Protein AF-A0A925X954-F1 (afdb_monomer_lite)

Radius of gyration: 28.65 Å; chains: 1; bounding box: 48×69×79 Å

Structure (mmCIF, N/CA/C/O backbone):
data_AF-A0A925X954-F1
#
_entry.id   AF-A0A925X954-F1
#
loop_
_atom_site.group_PDB
_atom_site.id
_atom_site.type_symbol
_atom_site.label_atom_id
_atom_site.label_alt_id
_atom_site.label_comp_id
_atom_site.label_asym_id
_atom_site.label_entity_id
_atom_site.label_seq_id
_atom_site.pdbx_PDB_ins_code
_atom_site.Cartn_x
_atom_site.Cartn_y
_atom_site.Cartn_z
_atom_site.occupancy
_atom_site.B_iso_or_equiv
_atom_site.auth_seq_id
_atom_site.auth_comp_id
_atom_site.auth_asym_id
_atom_site.auth_atom_id
_atom_site.pdbx_PDB_model_num
ATOM 1 N N . MET A 1 1 ? 24.706 43.402 44.024 1.00 60.97 1 MET A N 1
ATOM 2 C CA . MET A 1 1 ? 25.552 43.556 42.816 1.00 60.97 1 MET A CA 1
ATOM 3 C C . MET A 1 1 ? 26.033 42.224 42.236 1.00 60.97 1 MET A C 1
ATOM 5 O O . MET A 1 1 ? 25.811 42.000 41.057 1.00 60.97 1 MET A O 1
ATOM 9 N N . ARG A 1 2 ? 26.608 41.306 43.033 1.00 63.62 2 ARG A N 1
ATOM 10 C CA . ARG A 1 2 ? 27.1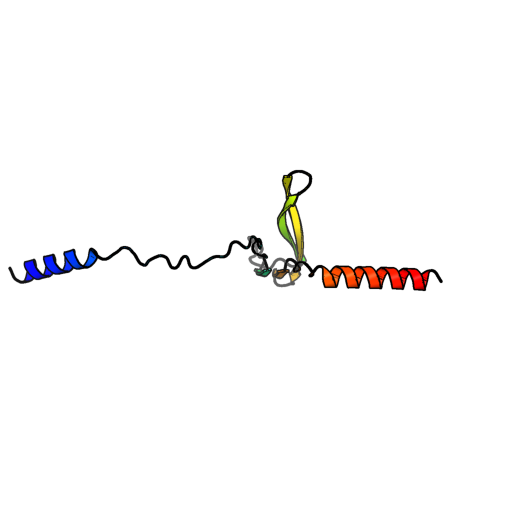10 39.999 42.549 1.00 63.62 2 ARG A CA 1
ATOM 11 C C . ARG A 1 2 ? 26.050 39.136 41.842 1.00 63.62 2 ARG A C 1
ATOM 13 O O . ARG A 1 2 ? 26.300 38.638 40.755 1.00 63.62 2 ARG A O 1
ATOM 20 N N . ASN A 1 3 ? 24.844 39.041 42.398 1.00 61.16 3 ASN A N 1
ATOM 21 C CA . ASN A 1 3 ? 23.770 38.224 41.812 1.00 61.16 3 ASN A CA 1
ATOM 22 C C . ASN A 1 3 ? 23.156 38.866 40.552 1.00 61.16 3 ASN A C 1
ATOM 24 O O . ASN A 1 3 ? 22.660 38.161 39.681 1.00 61.16 3 ASN A O 1
ATOM 28 N N . LEU A 1 4 ? 23.239 40.198 40.437 1.00 72.75 4 LEU A N 1
ATOM 29 C CA . LEU A 1 4 ? 22.785 40.947 39.262 1.00 72.75 4 LEU A CA 1
ATOM 30 C C . LEU A 1 4 ? 23.752 40.759 38.085 1.00 72.75 4 LEU A C 1
ATOM 32 O O . LEU A 1 4 ? 23.312 40.559 36.960 1.00 72.75 4 LEU A O 1
ATOM 36 N N . LEU A 1 5 ? 25.062 40.735 38.365 1.00 73.62 5 LEU A N 1
ATOM 37 C CA . LEU A 1 5 ? 26.096 40.399 37.382 1.00 73.62 5 LEU A CA 1
ATOM 38 C C . LEU A 1 5 ? 25.941 38.964 36.866 1.00 73.62 5 LEU A C 1
ATOM 40 O O . LEU A 1 5 ? 26.014 38.738 35.663 1.00 73.62 5 LEU A O 1
ATOM 44 N N . VAL A 1 6 ? 25.655 38.002 37.746 1.00 78.00 6 VAL A N 1
ATOM 45 C CA . VAL A 1 6 ? 25.430 36.601 37.345 1.00 78.00 6 VAL A CA 1
ATOM 46 C C . VAL A 1 6 ? 24.187 36.461 36.458 1.00 78.00 6 VAL A C 1
ATOM 48 O O . VAL A 1 6 ? 24.248 35.788 35.432 1.00 78.00 6 VAL A O 1
ATOM 51 N N . ALA A 1 7 ? 23.089 37.149 36.788 1.00 74.38 7 ALA A N 1
ATO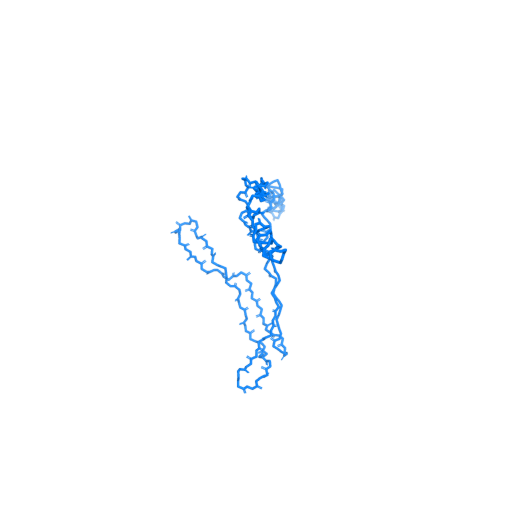M 52 C CA . ALA A 1 7 ? 21.876 37.149 35.968 1.00 74.38 7 ALA A CA 1
ATOM 53 C C . ALA A 1 7 ? 22.104 37.777 34.581 1.00 74.38 7 ALA A C 1
ATOM 55 O O . ALA A 1 7 ? 21.638 37.241 33.578 1.00 74.38 7 ALA A O 1
ATOM 56 N N . PHE A 1 8 ? 22.877 38.865 34.509 1.00 75.00 8 PHE A N 1
ATOM 57 C CA . PHE A 1 8 ? 23.242 39.498 33.239 1.00 75.00 8 PHE A CA 1
ATOM 58 C C . PHE A 1 8 ? 24.142 38.595 32.382 1.00 75.00 8 PHE A C 1
ATOM 60 O O . PHE A 1 8 ? 23.986 38.533 31.167 1.00 75.00 8 PHE A O 1
ATOM 67 N N . THR A 1 9 ? 25.040 37.838 33.017 1.00 72.81 9 THR A N 1
ATOM 68 C CA . THR A 1 9 ? 25.949 36.908 32.327 1.00 72.81 9 THR A CA 1
ATOM 69 C C . THR A 1 9 ? 25.193 35.702 31.748 1.00 72.81 9 THR A C 1
ATOM 71 O O . THR A 1 9 ? 25.471 35.279 30.630 1.00 72.81 9 THR A O 1
ATOM 74 N N . LEU A 1 10 ? 24.185 35.186 32.462 1.00 71.75 10 LEU A N 1
ATOM 75 C CA . LEU A 1 10 ? 23.306 34.109 31.980 1.00 71.75 10 LEU A CA 1
ATOM 76 C C . LEU A 1 10 ? 22.403 34.548 30.816 1.00 71.75 10 LEU A C 1
ATOM 78 O O . LEU A 1 10 ? 22.093 33.736 29.945 1.00 71.75 10 LEU A O 1
ATOM 82 N N . LEU A 1 11 ? 22.018 35.827 30.758 1.00 69.62 11 LEU A N 1
ATOM 83 C CA . LEU A 1 11 ? 21.206 36.368 29.664 1.00 69.62 11 LEU A CA 1
ATOM 84 C C . LEU A 1 11 ? 21.975 36.409 28.327 1.00 69.62 11 LEU A C 1
ATOM 86 O O . LEU A 1 11 ? 21.387 36.176 27.274 1.00 69.62 11 LEU A O 1
ATOM 90 N N . PHE A 1 12 ? 23.293 36.644 28.365 1.00 64.25 12 PHE A N 1
ATOM 91 C CA . PHE A 1 12 ? 24.150 36.730 27.172 1.00 64.25 12 PHE A CA 1
ATOM 92 C C . PHE A 1 12 ? 24.607 35.373 26.609 1.00 64.25 12 PHE A C 1
ATOM 94 O O . PHE A 1 12 ? 25.032 35.306 25.457 1.00 64.25 12 PHE A O 1
ATOM 101 N N . LEU A 1 13 ? 24.470 34.277 27.363 1.00 64.44 13 LEU A N 1
ATOM 102 C CA . LEU A 1 13 ? 24.813 32.921 26.901 1.00 64.44 13 LEU A CA 1
ATOM 103 C C . LEU A 1 13 ? 23.854 32.364 25.826 1.00 64.44 13 LEU A C 1
ATOM 105 O O . LEU A 1 13 ? 24.160 31.342 25.221 1.00 64.44 13 LEU A O 1
ATOM 109 N N . ASN A 1 14 ? 22.737 33.044 25.536 1.00 58.84 14 ASN A N 1
ATOM 110 C CA . ASN A 1 14 ? 21.767 32.645 24.504 1.00 58.84 14 ASN A CA 1
ATOM 111 C C . ASN A 1 14 ? 21.988 33.317 23.129 1.00 58.84 14 ASN A C 1
ATOM 113 O O . ASN A 1 14 ? 21.173 33.140 22.230 1.00 58.84 14 ASN A O 1
ATOM 117 N N . LEU A 1 15 ? 23.074 34.080 22.940 1.00 58.38 15 LEU A N 1
ATOM 118 C CA . LEU A 1 15 ? 23.365 34.798 21.684 1.00 58.38 15 LEU A CA 1
ATOM 119 C C . LEU A 1 15 ? 24.217 34.014 20.663 1.00 58.38 15 LEU A C 1
ATOM 121 O O . LEU A 1 15 ? 24.567 34.568 19.626 1.00 58.38 15 LEU A O 1
ATOM 125 N N . ILE A 1 16 ? 24.514 32.730 20.901 1.00 61.94 16 ILE A N 1
ATOM 126 C CA . ILE A 1 16 ? 25.188 31.843 19.924 1.00 61.94 16 ILE A CA 1
ATOM 127 C C . ILE A 1 16 ? 24.230 30.730 19.475 1.00 61.94 16 ILE A C 1
ATOM 129 O O . ILE A 1 16 ? 24.526 29.540 19.565 1.00 61.94 16 ILE A O 1
ATOM 133 N N . ALA A 1 17 ? 23.042 31.127 19.031 1.00 58.38 17 ALA A N 1
ATOM 134 C CA . ALA A 1 17 ? 22.036 30.233 18.474 1.00 58.38 17 ALA A CA 1
ATOM 135 C C . ALA A 1 17 ? 21.742 30.604 17.016 1.00 58.38 17 ALA A C 1
ATOM 137 O O . ALA A 1 17 ? 20.611 30.921 16.682 1.00 58.38 17 ALA A O 1
ATOM 138 N N . ASP A 1 18 ? 22.763 30.590 16.155 1.00 54.28 18 ASP A N 1
ATOM 139 C CA . ASP A 1 18 ? 22.558 30.278 14.740 1.00 54.28 18 ASP A CA 1
ATOM 140 C C . ASP A 1 18 ? 23.863 29.878 14.041 1.00 54.28 18 ASP A C 1
ATOM 142 O O . ASP A 1 18 ? 24.958 30.247 14.459 1.00 54.28 18 ASP A O 1
ATOM 146 N N . ALA A 1 19 ? 23.700 29.136 12.950 1.00 52.81 19 ALA A N 1
ATOM 147 C CA . ALA A 1 19 ? 24.716 28.565 12.073 1.00 52.81 19 ALA A CA 1
ATOM 148 C C . ALA A 1 19 ? 25.421 27.290 12.573 1.00 52.81 19 ALA A C 1
ATOM 150 O O . ALA A 1 19 ? 26.646 27.176 12.541 1.00 52.81 19 ALA A O 1
ATOM 151 N N . GLN A 1 20 ? 24.654 26.227 12.846 1.00 60.44 20 GLN A N 1
ATOM 152 C CA . GLN A 1 20 ? 25.096 24.959 12.257 1.00 60.44 20 GLN A CA 1
ATOM 153 C C . GLN A 1 20 ? 25.048 25.188 10.739 1.00 60.44 20 GLN A C 1
ATOM 155 O O . GLN A 1 20 ? 23.947 25.427 10.234 1.00 60.44 20 GLN A O 1
ATOM 160 N N . PRO A 1 21 ? 26.171 25.184 9.989 1.00 59.97 21 PRO A N 1
ATOM 161 C CA . PRO A 1 21 ? 26.062 25.134 8.544 1.00 59.97 21 PRO A CA 1
ATOM 162 C C . PRO A 1 21 ? 25.246 23.884 8.266 1.00 59.97 21 PRO A C 1
ATOM 164 O O . PRO A 1 21 ? 25.647 22.778 8.641 1.00 59.97 21 PRO A O 1
ATOM 167 N N . GLY A 1 22 ? 24.043 24.082 7.721 1.00 57.69 22 GLY A N 1
ATOM 168 C CA . GLY A 1 22 ? 23.199 22.980 7.324 1.00 57.69 22 GLY A CA 1
ATOM 169 C C . GLY A 1 22 ? 24.091 22.048 6.531 1.00 57.69 22 GLY A C 1
ATOM 170 O O . GLY A 1 22 ? 24.670 22.455 5.523 1.00 57.69 22 GLY A O 1
ATOM 171 N N . MET A 1 23 ? 24.254 20.824 7.027 1.00 54.09 23 MET A N 1
ATOM 172 C CA . MET A 1 23 ? 24.872 19.728 6.302 1.00 54.09 23 MET A CA 1
ATOM 173 C C . MET A 1 23 ? 23.929 19.374 5.141 1.00 54.09 23 MET A C 1
ATOM 175 O O . MET A 1 23 ? 23.380 18.282 5.056 1.00 54.09 23 MET A O 1
ATOM 179 N N . GLY A 1 24 ? 23.707 20.330 4.238 1.00 57.94 24 GLY A N 1
ATOM 180 C CA . GLY A 1 24 ? 23.160 20.174 2.905 1.00 57.94 24 GLY A CA 1
ATOM 181 C C . GLY A 1 24 ? 24.259 19.621 2.016 1.00 57.94 24 GLY A C 1
ATOM 182 O O . GLY A 1 24 ? 24.550 20.161 0.954 1.00 57.94 24 GLY A O 1
ATOM 183 N N . GLY A 1 25 ? 24.900 18.551 2.490 1.00 50.97 25 GLY A N 1
ATOM 184 C CA . GLY A 1 25 ? 25.699 17.691 1.654 1.00 50.97 25 GLY A CA 1
ATOM 185 C C . GLY A 1 25 ? 24.776 17.172 0.571 1.00 50.97 25 GLY A C 1
ATOM 186 O O . GLY A 1 25 ? 23.849 16.418 0.856 1.00 50.97 25 GLY A O 1
ATOM 187 N N . ASN A 1 26 ? 25.008 17.647 -0.649 1.00 54.59 26 ASN A N 1
ATOM 188 C CA . ASN A 1 26 ? 24.924 16.848 -1.857 1.00 54.59 26 ASN A CA 1
ATOM 189 C C . ASN A 1 26 ? 23.786 15.810 -1.847 1.00 54.59 26 ASN A C 1
ATOM 191 O O . ASN A 1 26 ? 24.021 14.610 -1.994 1.00 54.59 26 ASN A O 1
ATOM 195 N N . ARG A 1 27 ? 22.534 16.253 -1.669 1.00 50.22 27 ARG A N 1
ATOM 196 C CA . ARG A 1 27 ? 21.385 15.433 -2.060 1.00 50.22 27 ARG A CA 1
ATOM 197 C C . ARG A 1 27 ? 21.363 15.485 -3.572 1.00 50.22 27 ARG A C 1
ATOM 199 O O . ARG A 1 27 ? 20.832 16.424 -4.157 1.00 50.22 27 ARG A O 1
ATOM 206 N N . GLY A 1 28 ? 22.092 14.533 -4.147 1.00 46.75 28 GLY A N 1
ATOM 207 C CA . GLY A 1 28 ? 22.379 14.434 -5.560 1.00 46.75 28 GLY A CA 1
ATOM 208 C C . GLY A 1 28 ? 21.169 14.787 -6.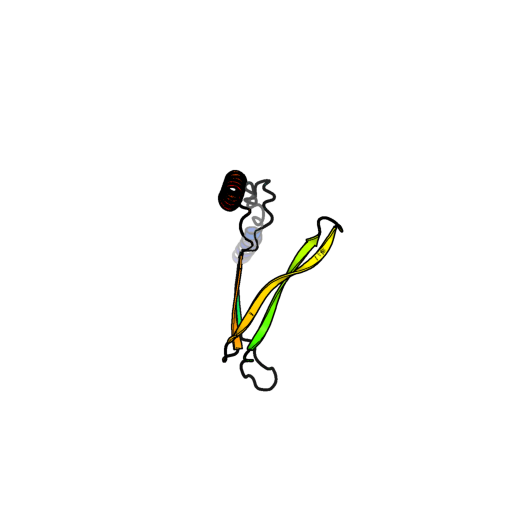407 1.00 46.75 28 GLY A C 1
ATOM 209 O O . GLY A 1 28 ? 20.044 14.360 -6.139 1.00 46.75 28 GLY A O 1
ATOM 210 N N . ALA A 1 29 ? 21.449 15.558 -7.451 1.00 49.31 29 ALA A N 1
ATOM 211 C CA . ALA A 1 29 ? 20.654 15.635 -8.658 1.00 49.31 29 ALA A CA 1
ATOM 212 C C . ALA A 1 29 ? 20.488 14.213 -9.219 1.00 49.31 29 ALA A C 1
ATOM 214 O O . ALA A 1 29 ? 21.229 13.741 -10.072 1.00 49.31 29 ALA A O 1
ATOM 215 N N . GLY A 1 30 ? 19.532 13.501 -8.649 1.00 48.44 30 GLY A N 1
ATOM 216 C CA . GLY A 1 30 ? 19.139 12.156 -8.984 1.00 48.44 30 GLY A CA 1
ATOM 217 C C . GLY A 1 30 ? 17.651 12.122 -8.741 1.00 48.44 30 GLY A C 1
ATOM 218 O O . GLY A 1 30 ? 17.197 11.784 -7.654 1.00 48.44 30 GLY A O 1
ATOM 219 N N . SER A 1 31 ? 16.899 12.533 -9.758 1.00 54.12 31 SER A N 1
ATOM 220 C CA . SER A 1 31 ? 15.450 12.373 -9.869 1.00 54.12 31 SER A CA 1
ATOM 221 C C . SER A 1 31 ? 15.083 10.880 -9.949 1.00 54.12 31 SER A C 1
ATOM 223 O O . SER A 1 31 ? 14.459 10.402 -10.889 1.00 54.12 31 SER A O 1
ATOM 225 N N . GLY A 1 32 ? 15.513 10.099 -8.963 1.00 52.78 32 GLY A N 1
ATOM 226 C CA . GLY A 1 32 ? 14.938 8.813 -8.636 1.00 52.78 32 GLY A CA 1
ATOM 227 C C . GLY A 1 32 ? 13.778 9.118 -7.718 1.00 52.78 32 GLY A C 1
ATOM 228 O O . GLY A 1 32 ? 13.959 9.161 -6.504 1.00 52.78 32 GLY A O 1
ATOM 229 N N . GLY A 1 33 ? 12.617 9.431 -8.303 1.00 57.88 33 GLY A N 1
ATOM 230 C CA . GLY A 1 33 ? 11.389 9.633 -7.543 1.00 57.88 33 GLY A CA 1
ATOM 231 C C . GLY A 1 33 ? 11.289 8.546 -6.481 1.00 57.88 33 GLY A C 1
ATOM 232 O O . GLY A 1 33 ? 11.349 7.366 -6.822 1.00 57.88 33 GLY A O 1
ATOM 233 N N . GLN A 1 34 ? 11.241 8.974 -5.219 1.00 58.38 34 GLN A N 1
ATOM 234 C CA . GLN A 1 34 ? 11.330 8.114 -4.048 1.00 58.38 34 GLN A CA 1
ATOM 235 C C . GLN A 1 34 ? 10.458 6.878 -4.264 1.00 58.38 34 GLN A C 1
ATOM 237 O O . GLN A 1 34 ? 9.232 6.971 -4.377 1.00 58.38 34 GLN A O 1
ATOM 242 N N . GLN A 1 35 ? 11.117 5.731 -4.427 1.00 60.94 35 GLN A N 1
ATOM 243 C CA . GLN A 1 35 ? 10.445 4.459 -4.611 1.00 60.94 35 GLN A CA 1
ATOM 244 C C . GLN A 1 35 ? 9.667 4.226 -3.315 1.00 60.94 35 GLN A C 1
ATOM 246 O O . GLN A 1 35 ? 10.256 4.007 -2.260 1.00 60.94 35 GLN A O 1
ATOM 251 N N . MET A 1 36 ? 8.344 4.367 -3.369 1.00 62.66 36 MET A N 1
ATOM 252 C CA . MET A 1 36 ? 7.472 4.070 -2.239 1.00 62.66 36 MET A CA 1
ATOM 253 C C . MET A 1 36 ? 7.485 2.550 -2.062 1.00 62.66 36 MET A C 1
ATOM 255 O O . MET A 1 36 ? 6.699 1.840 -2.683 1.00 62.66 36 MET A O 1
ATOM 259 N N . THR A 1 37 ? 8.470 2.062 -1.311 1.00 70.81 37 THR A N 1
ATOM 260 C CA . THR A 1 37 ? 8.579 0.682 -0.843 1.00 70.81 37 THR A CA 1
ATOM 261 C C . THR A 1 37 ? 8.267 0.666 0.645 1.00 70.81 37 THR A C 1
ATOM 263 O O . THR A 1 37 ? 8.967 1.321 1.418 1.00 70.81 37 THR A O 1
ATOM 266 N N . GLY A 1 38 ? 7.230 -0.054 1.060 1.00 82.25 38 GLY A N 1
ATOM 267 C CA . GLY A 1 38 ? 6.838 -0.120 2.464 1.00 82.25 38 GLY A CA 1
ATOM 268 C C . GLY A 1 38 ? 5.899 -1.277 2.780 1.00 82.25 38 GLY A C 1
ATOM 269 O O . GLY A 1 38 ? 5.337 -1.910 1.888 1.00 82.25 38 GLY A O 1
ATOM 270 N N . ARG A 1 39 ? 5.740 -1.556 4.076 1.00 87.31 39 ARG A N 1
ATOM 271 C CA . ARG A 1 39 ? 4.785 -2.533 4.613 1.00 87.31 39 ARG A CA 1
ATOM 272 C C . ARG A 1 39 ? 3.795 -1.781 5.504 1.00 87.31 39 ARG A C 1
ATOM 274 O O . ARG A 1 39 ? 4.210 -0.971 6.329 1.00 87.31 39 ARG A O 1
ATOM 281 N N . MET A 1 40 ? 2.504 -2.026 5.328 1.00 87.94 40 MET A N 1
ATOM 282 C CA . MET A 1 40 ? 1.413 -1.494 6.142 1.00 87.94 40 MET A CA 1
ATOM 283 C C . MET A 1 40 ? 0.843 -2.620 6.991 1.00 87.94 40 MET A C 1
ATOM 285 O O . MET A 1 40 ? 0.601 -3.715 6.485 1.00 87.94 40 MET A O 1
ATOM 289 N N . TYR A 1 41 ? 0.595 -2.339 8.264 1.00 92.81 41 TYR A N 1
ATOM 290 C CA . TYR A 1 41 ? -0.015 -3.270 9.206 1.00 92.81 41 TYR A CA 1
ATOM 291 C C . TYR A 1 41 ? -1.172 -2.564 9.894 1.00 92.81 41 TYR A C 1
ATOM 293 O O . TYR A 1 41 ? -1.087 -1.368 10.177 1.00 92.81 41 TYR A O 1
ATOM 301 N N . GLY A 1 42 ? -2.237 -3.297 10.185 1.00 93.19 42 GLY A N 1
ATOM 302 C CA . GLY A 1 42 ? -3.355 -2.741 10.925 1.00 93.19 42 GLY A CA 1
ATOM 303 C C . GLY A 1 42 ? -4.419 -3.773 11.241 1.00 93.19 42 GLY A C 1
ATOM 304 O O . GLY A 1 42 ? -4.311 -4.947 10.883 1.00 93.19 42 GLY A O 1
ATOM 305 N N . LYS A 1 43 ? -5.459 -3.306 11.926 1.00 94.69 43 LYS A N 1
ATOM 306 C CA . LYS A 1 43 ? -6.636 -4.088 12.283 1.00 94.69 43 LYS A CA 1
ATOM 307 C C . LYS A 1 43 ? -7.878 -3.264 11.997 1.00 94.69 43 LYS A C 1
ATOM 309 O O . LYS A 1 43 ? -7.973 -2.122 12.441 1.00 94.69 43 LYS A O 1
ATOM 314 N N . LEU A 1 44 ? -8.816 -3.841 11.263 1.00 94.00 44 LEU A N 1
ATOM 315 C CA . LEU A 1 44 ? -10.110 -3.241 11.002 1.00 94.00 44 LEU A CA 1
ATOM 316 C C . LEU A 1 44 ? -11.082 -3.670 12.100 1.00 94.00 44 LEU A C 1
ATOM 318 O O . LEU A 1 44 ? -11.267 -4.866 12.330 1.00 94.00 44 LEU A O 1
ATOM 322 N N . ILE A 1 45 ? -11.685 -2.696 12.777 1.00 94.69 45 ILE A N 1
ATOM 323 C CA . ILE A 1 45 ? -12.664 -2.920 13.842 1.00 94.69 45 ILE A CA 1
ATOM 324 C C . ILE A 1 45 ? -13.987 -2.248 13.489 1.00 94.69 45 ILE A C 1
ATOM 326 O O . ILE A 1 45 ? -14.006 -1.165 12.905 1.00 94.69 45 ILE A O 1
ATOM 330 N N . ASP A 1 46 ? -15.093 -2.886 13.854 1.00 93.62 46 ASP A N 1
ATOM 331 C CA . ASP A 1 46 ? -16.416 -2.275 13.769 1.00 93.62 46 ASP A CA 1
ATOM 332 C C . ASP A 1 46 ? -16.624 -1.317 14.952 1.00 93.62 46 ASP A C 1
ATOM 334 O O . ASP A 1 46 ? -16.447 -1.684 16.115 1.00 93.62 46 ASP A O 1
ATOM 338 N N . SER A 1 47 ? -17.031 -0.082 14.647 1.00 92.62 47 SER A N 1
ATOM 339 C CA . SER A 1 47 ? -17.229 0.990 15.626 1.00 92.62 47 SER A CA 1
ATOM 340 C C . SER A 1 47 ? -18.284 0.668 16.686 1.00 92.62 47 SER A C 1
ATOM 342 O O . SER A 1 47 ? -18.227 1.254 17.764 1.00 92.62 47 SER A O 1
ATOM 344 N N . LYS A 1 48 ? -19.261 -0.201 16.396 1.00 93.62 48 LYS A N 1
ATOM 345 C CA . LYS A 1 48 ? -20.353 -0.509 17.336 1.00 93.62 48 LYS A CA 1
ATOM 346 C C . LYS A 1 48 ? -20.043 -1.703 18.227 1.00 93.62 48 LYS A C 1
ATOM 348 O O . LYS A 1 48 ? -20.359 -1.684 19.412 1.00 93.62 48 LYS A O 1
ATOM 353 N N . THR A 1 49 ? -19.458 -2.753 17.656 1.00 90.19 49 THR A N 1
ATOM 354 C CA . THR A 1 49 ? -19.212 -4.015 18.370 1.00 90.19 49 THR A CA 1
ATOM 355 C C . THR A 1 49 ? -17.800 -4.119 18.941 1.00 90.19 49 THR A C 1
ATOM 357 O O . THR A 1 49 ? -17.553 -4.984 19.779 1.00 90.19 49 THR A O 1
ATOM 360 N N . GLY A 1 50 ? -16.859 -3.289 18.472 1.00 89.69 50 GLY A N 1
ATOM 361 C CA . GLY A 1 50 ? -15.435 -3.385 18.808 1.00 89.69 50 GLY A CA 1
ATOM 362 C C . GLY A 1 50 ? -14.765 -4.664 18.289 1.00 89.69 50 GLY A C 1
ATOM 363 O O . GLY A 1 50 ? -13.597 -4.918 18.589 1.00 89.69 50 GLY A O 1
ATOM 364 N N . LYS A 1 51 ? -15.492 -5.490 17.524 1.00 93.25 51 LYS A N 1
ATOM 365 C CA . LYS A 1 51 ? -14.994 -6.749 16.970 1.00 93.25 51 LYS A CA 1
ATOM 366 C C . LYS A 1 51 ? -14.220 -6.492 15.682 1.00 93.25 51 LYS A C 1
ATOM 368 O O . LYS A 1 51 ? -14.480 -5.527 14.965 1.00 93.25 51 LYS A O 1
ATOM 373 N N . GLY A 1 52 ? -13.258 -7.371 15.407 1.00 92.00 52 GLY A N 1
ATOM 374 C CA . GLY A 1 52 ? -12.525 -7.361 14.146 1.00 92.00 52 GLY A CA 1
ATOM 375 C C . GLY A 1 52 ? -13.463 -7.646 12.978 1.00 92.00 52 GLY A C 1
ATOM 376 O O . GLY A 1 52 ? -14.312 -8.530 13.076 1.00 92.00 52 GLY A O 1
ATOM 377 N N . VAL A 1 53 ? -13.317 -6.892 11.893 1.00 94.25 53 VAL A N 1
ATOM 378 C CA . VAL A 1 53 ? -14.109 -7.107 10.680 1.00 94.25 53 VAL A CA 1
ATOM 379 C C . VAL A 1 53 ? -13.395 -8.135 9.816 1.00 94.25 53 VAL A C 1
ATOM 381 O O . VAL A 1 53 ? -12.330 -7.863 9.264 1.00 94.25 53 VAL A O 1
ATOM 384 N N . GLU A 1 54 ? -13.979 -9.319 9.724 1.00 93.56 54 GLU A N 1
ATOM 385 C CA . GLU A 1 54 ? -13.471 -10.436 8.936 1.00 93.56 54 GLU A CA 1
ATOM 386 C C . GLU A 1 54 ? -13.812 -10.285 7.440 1.00 93.56 54 GLU A C 1
ATOM 388 O O . GLU A 1 54 ? -14.859 -9.744 7.083 1.00 93.56 54 GLU A O 1
ATOM 393 N N . PHE A 1 55 ? -12.905 -10.748 6.570 1.00 91.38 55 PHE A N 1
ATOM 394 C CA . PHE A 1 55 ? -13.028 -10.744 5.103 1.00 91.38 55 PHE A CA 1
ATOM 395 C C . PHE A 1 55 ? -13.364 -9.385 4.468 1.00 91.38 55 PHE A C 1
ATOM 397 O O . PHE A 1 55 ? -13.870 -9.320 3.347 1.00 91.38 55 PHE A O 1
ATOM 404 N N . ALA A 1 56 ? -13.047 -8.282 5.140 1.00 93.12 56 ALA A N 1
ATOM 405 C CA . ALA A 1 56 ? -13.182 -6.958 4.558 1.00 93.12 56 ALA A CA 1
ATOM 406 C C . ALA A 1 56 ? -12.128 -6.752 3.469 1.00 93.12 56 ALA A C 1
ATOM 408 O O . ALA A 1 56 ? -10.944 -7.030 3.676 1.00 93.12 56 ALA A O 1
ATOM 409 N N . SER A 1 57 ? -12.547 -6.222 2.320 1.00 92.94 57 SER A N 1
ATOM 410 C CA . SER A 1 57 ? -11.632 -5.872 1.238 1.00 92.94 57 SER A CA 1
ATOM 411 C C . SER A 1 57 ? -10.915 -4.563 1.532 1.00 92.94 57 SER A C 1
ATOM 413 O O . SER A 1 57 ? -11.555 -3.523 1.691 1.00 92.94 57 SER A O 1
ATOM 415 N N . ILE A 1 58 ? -9.589 -4.600 1.523 1.00 91.62 58 ILE A N 1
ATOM 416 C CA . ILE A 1 58 ? -8.742 -3.420 1.624 1.00 91.62 58 ILE A CA 1
ATOM 417 C C . ILE A 1 58 ? -8.006 -3.261 0.303 1.00 91.62 58 ILE A C 1
ATOM 419 O O . ILE A 1 58 ? -7.397 -4.209 -0.186 1.00 91.62 58 ILE A O 1
ATOM 423 N N . GLN A 1 59 ? -8.064 -2.065 -0.275 1.00 92.06 59 GLN A N 1
ATOM 424 C CA . GLN A 1 59 ? -7.357 -1.721 -1.504 1.00 92.06 59 GLN A CA 1
ATOM 425 C C . GLN A 1 59 ? -6.450 -0.523 -1.250 1.00 92.06 59 GLN A C 1
ATOM 427 O O . GLN A 1 59 ? -6.856 0.464 -0.638 1.00 92.06 59 GLN A O 1
ATOM 432 N N . LEU A 1 60 ? -5.216 -0.610 -1.734 1.00 86.94 60 LEU A N 1
ATOM 433 C CA . LEU A 1 60 ? -4.262 0.483 -1.733 1.00 86.94 60 LEU A CA 1
ATOM 434 C C . LEU A 1 60 ? -4.313 1.186 -3.087 1.00 86.94 60 LEU A C 1
ATOM 436 O O . LEU A 1 60 ? -3.942 0.608 -4.110 1.00 86.94 60 LEU A O 1
ATOM 440 N N . LEU A 1 61 ? -4.741 2.444 -3.069 1.00 88.38 61 LEU A N 1
ATOM 441 C CA . LEU A 1 61 ? -4.748 3.320 -4.232 1.00 88.38 61 LEU A CA 1
ATOM 442 C C . LEU A 1 61 ? -3.490 4.188 -4.225 1.00 88.38 61 LEU A C 1
ATOM 444 O O . LEU A 1 61 ? -3.145 4.796 -3.213 1.00 88.38 61 LEU A O 1
ATOM 448 N N . GLN A 1 62 ? -2.813 4.266 -5.366 1.00 82.12 62 GLN A N 1
ATOM 449 C CA . GLN A 1 62 ? -1.737 5.220 -5.578 1.00 82.12 62 GLN A CA 1
ATOM 450 C C . GLN A 1 62 ? -2.163 6.243 -6.613 1.00 82.12 62 GLN A C 1
ATOM 452 O O . GLN A 1 62 ? -2.548 5.906 -7.731 1.00 82.12 62 GLN A O 1
ATOM 457 N N . ASN A 1 63 ? -1.991 7.507 -6.257 1.00 85.31 63 ASN A N 1
ATOM 458 C CA . ASN A 1 63 ? -2.162 8.595 -7.190 1.00 85.31 63 ASN A CA 1
ATOM 459 C C . ASN A 1 63 ? -0.960 8.651 -8.151 1.00 85.31 63 ASN A C 1
ATOM 461 O O . ASN A 1 63 ? 0.161 8.992 -7.759 1.00 85.31 63 ASN A O 1
ATOM 465 N N . LYS A 1 64 ? -1.178 8.278 -9.414 1.00 81.25 64 LYS A N 1
ATOM 466 C CA . LYS A 1 64 ? -0.153 8.244 -10.462 1.00 81.25 64 LYS A CA 1
ATOM 467 C C . LYS A 1 64 ? -0.477 9.275 -11.541 1.00 81.25 64 LYS A C 1
ATOM 469 O O . LYS A 1 64 ? -1.624 9.439 -11.944 1.00 81.25 64 LYS A O 1
ATOM 474 N N . LEU A 1 65 ? 0.550 9.975 -12.021 1.00 82.38 65 LEU A N 1
ATOM 475 C CA . LEU A 1 65 ? 0.426 10.843 -13.189 1.00 82.38 65 LEU A CA 1
ATOM 476 C C . LEU A 1 65 ? 0.260 9.973 -14.438 1.00 82.38 65 LEU A C 1
ATOM 478 O O . LEU A 1 65 ? 1.138 9.166 -14.752 1.00 82.38 65 LEU A O 1
ATOM 482 N N . A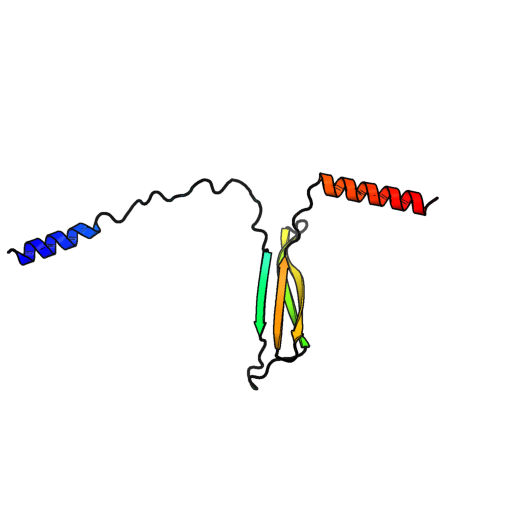SP A 1 66 ? -0.849 10.150 -15.144 1.00 81.12 66 ASP A N 1
ATOM 483 C CA . ASP A 1 66 ? -1.020 9.601 -16.482 1.00 81.12 66 ASP A CA 1
ATOM 484 C C . ASP A 1 66 ? -0.174 10.428 -17.462 1.00 81.12 66 ASP A C 1
ATOM 486 O O . ASP A 1 66 ? -0.338 11.643 -17.577 1.00 81.12 66 ASP A O 1
ATOM 490 N N . THR A 1 67 ? 0.769 9.784 -18.148 1.00 77.69 67 THR A N 1
ATOM 491 C CA . THR A 1 67 ? 1.692 10.449 -19.078 1.00 77.69 67 THR A CA 1
ATOM 492 C C . THR A 1 67 ? 1.008 10.925 -20.358 1.00 77.69 67 THR A C 1
ATOM 494 O O . THR A 1 67 ? 1.565 11.776 -21.047 1.00 77.69 67 THR A O 1
ATOM 497 N N . VAL A 1 68 ? -0.183 10.404 -20.670 1.00 82.12 68 VAL A N 1
ATOM 498 C CA . VAL A 1 68 ? -0.954 10.780 -21.862 1.00 82.12 68 VAL A CA 1
ATOM 499 C C . VAL A 1 68 ? -1.843 11.979 -21.555 1.00 82.12 68 VAL A C 1
ATOM 501 O O . VAL A 1 68 ? -1.754 13.006 -22.223 1.00 82.12 68 VAL A O 1
ATOM 504 N N . THR A 1 69 ? -2.669 11.883 -20.511 1.00 82.38 69 THR A N 1
ATOM 505 C CA . THR A 1 69 ? -3.628 12.946 -20.166 1.00 82.38 69 THR A CA 1
ATOM 506 C C . THR A 1 69 ? -3.031 14.031 -19.275 1.00 82.38 69 THR A C 1
ATOM 508 O O . THR A 1 69 ? -3.674 15.053 -19.056 1.00 82.38 69 THR A O 1
ATOM 511 N N . LYS A 1 70 ? -1.821 13.821 -18.733 1.00 83.31 70 LYS A N 1
ATOM 512 C CA . LYS A 1 70 ? -1.166 14.685 -17.730 1.00 83.31 70 LYS A CA 1
ATOM 513 C C . LYS A 1 70 ? -2.032 14.960 -16.496 1.00 83.31 70 LYS A C 1
ATOM 515 O O . LYS A 1 70 ? -1.759 15.884 -15.732 1.00 83.31 70 LYS A O 1
ATOM 520 N N . THR A 1 71 ? -3.053 14.140 -16.274 1.00 80.19 71 THR A N 1
ATOM 521 C CA . THR A 1 71 ? -3.917 14.208 -15.102 1.00 80.19 71 THR A CA 1
ATOM 522 C C . THR A 1 71 ? -3.529 13.131 -14.103 1.00 80.19 71 THR A C 1
ATOM 524 O O . THR A 1 71 ? -2.903 12.118 -14.422 1.00 80.19 71 THR A O 1
ATOM 527 N N . ARG A 1 72 ? -3.862 13.389 -12.846 1.00 83.88 72 ARG A N 1
ATOM 528 C CA . ARG A 1 72 ? -3.604 12.488 -11.730 1.00 83.88 72 ARG A CA 1
ATOM 529 C C . ARG A 1 72 ? -4.738 11.464 -11.686 1.00 83.88 72 ARG A C 1
ATOM 531 O O . ARG A 1 72 ? -5.897 11.859 -11.613 1.00 83.88 72 ARG A O 1
ATOM 538 N N . LYS A 1 73 ? -4.406 10.177 -11.779 1.00 84.75 73 LYS A N 1
ATOM 539 C CA . LYS A 1 73 ? -5.363 9.067 -11.702 1.00 84.75 73 LYS A CA 1
ATOM 540 C C . LYS A 1 73 ? -5.006 8.162 -10.535 1.00 84.75 73 LYS A C 1
ATOM 542 O O . LYS A 1 73 ? -3.834 7.831 -10.342 1.00 84.75 73 LYS A O 1
ATOM 547 N N . ASP A 1 74 ? -6.021 7.747 -9.795 1.00 86.69 74 ASP A N 1
ATOM 548 C CA . ASP A 1 74 ? -5.858 6.773 -8.726 1.00 86.69 74 ASP A CA 1
ATOM 549 C C . ASP A 1 74 ? -5.890 5.372 -9.331 1.00 86.69 74 ASP A C 1
ATOM 551 O O . ASP A 1 74 ? -6.854 4.976 -9.987 1.00 86.69 74 ASP A O 1
ATOM 555 N N . ILE A 1 75 ? -4.795 4.640 -9.156 1.00 85.75 75 ILE A N 1
ATOM 556 C CA . ILE A 1 75 ? -4.665 3.254 -9.598 1.00 85.75 75 ILE A CA 1
ATOM 557 C C . ILE A 1 75 ? -4.635 2.337 -8.384 1.00 85.75 75 ILE A C 1
ATOM 559 O O . ILE A 1 75 ? -3.986 2.650 -7.386 1.00 85.75 75 ILE A O 1
ATOM 563 N N . VAL A 1 76 ? -5.308 1.191 -8.469 1.00 86.50 76 VAL A N 1
ATOM 564 C CA . VAL A 1 76 ? -5.178 0.138 -7.456 1.00 86.50 76 VAL A CA 1
ATOM 565 C C . VAL A 1 76 ? -3.794 -0.489 -7.606 1.00 86.50 76 VAL A C 1
ATOM 567 O O . VAL A 1 76 ? -3.436 -0.964 -8.682 1.00 86.50 76 VAL A O 1
ATOM 570 N N . VAL A 1 77 ? -3.003 -0.453 -6.536 1.00 83.88 77 VAL A N 1
ATOM 571 C CA . VAL A 1 77 ? -1.617 -0.950 -6.505 1.00 83.88 77 VAL A CA 1
ATOM 572 C C . VAL A 1 77 ? -1.493 -2.251 -5.725 1.00 83.88 77 VAL A C 1
ATOM 574 O O . VAL A 1 77 ? -0.653 -3.081 -6.057 1.00 83.88 77 VAL A O 1
ATOM 577 N N . ASN A 1 78 ? -2.324 -2.450 -4.705 1.00 87.31 78 ASN A N 1
ATOM 578 C CA . ASN A 1 78 ? -2.413 -3.707 -3.967 1.00 87.31 78 ASN A CA 1
ATOM 579 C C . ASN A 1 78 ? -3.828 -3.858 -3.387 1.00 87.31 78 ASN A C 1
ATOM 581 O O . ASN A 1 78 ? -4.537 -2.864 -3.225 1.00 87.31 78 ASN A O 1
ATOM 585 N N . GLY A 1 79 ? -4.237 -5.077 -3.057 1.00 89.62 79 GLY A N 1
ATOM 586 C CA . GLY A 1 79 ? -5.436 -5.330 -2.279 1.00 89.62 79 GLY A CA 1
ATOM 587 C C . GLY A 1 79 ? -5.364 -6.660 -1.539 1.00 89.62 79 GLY A C 1
ATOM 588 O O . GLY A 1 79 ? -4.733 -7.609 -2.000 1.00 89.62 79 GLY A O 1
ATOM 589 N N . MET A 1 80 ? -6.019 -6.727 -0.383 1.00 92.38 80 MET A N 1
ATOM 590 C CA . MET A 1 80 ? -6.122 -7.947 0.413 1.00 92.38 80 MET A CA 1
ATOM 591 C C . MET A 1 80 ? -7.442 -8.020 1.176 1.00 92.38 80 MET A C 1
ATOM 593 O O . MET A 1 80 ? -8.118 -7.010 1.366 1.00 92.38 80 MET A O 1
ATOM 597 N N . LEU A 1 81 ? -7.770 -9.213 1.667 1.00 94.19 81 LEU A N 1
ATOM 598 C CA . LEU A 1 81 ? -8.840 -9.411 2.639 1.00 94.19 81 LEU A CA 1
ATOM 599 C C . LEU A 1 81 ? -8.270 -9.423 4.059 1.00 94.19 81 LEU A C 1
ATOM 601 O O . LEU A 1 81 ? -7.178 -9.952 4.287 1.00 94.19 81 LEU A O 1
ATOM 605 N N . THR A 1 82 ? -9.007 -8.866 5.017 1.00 95.38 82 THR A N 1
ATOM 606 C CA . THR A 1 82 ? -8.678 -9.014 6.439 1.00 95.38 82 THR A CA 1
ATOM 607 C C . THR A 1 82 ? -8.823 -10.468 6.889 1.00 95.38 82 THR A C 1
ATOM 609 O O . THR A 1 82 ? -9.660 -11.223 6.389 1.00 95.38 82 THR A O 1
ATOM 612 N N . LYS A 1 83 ? -8.006 -10.865 7.868 1.00 93.62 83 LYS A N 1
ATOM 613 C CA . LYS A 1 83 ? -8.133 -12.158 8.556 1.00 93.62 83 LYS A CA 1
ATOM 614 C C . LYS A 1 83 ? -9.394 -12.192 9.435 1.00 93.62 83 LYS A C 1
ATOM 616 O O . LYS A 1 83 ? -10.006 -11.156 9.683 1.00 93.62 83 LYS A O 1
ATOM 621 N N . ALA A 1 84 ? -9.713 -13.358 10.000 1.00 92.12 84 ALA A N 1
ATOM 622 C CA . ALA A 1 84 ? -10.838 -13.547 10.926 1.00 92.12 84 ALA A CA 1
ATOM 623 C C . ALA A 1 84 ? -10.840 -12.587 12.130 1.00 92.12 84 ALA A C 1
ATOM 625 O O . ALA A 1 84 ? -11.880 -12.173 12.629 1.00 92.12 84 ALA A O 1
ATOM 626 N N . ASN A 1 85 ? -9.656 -12.184 12.592 1.00 90.94 85 ASN A N 1
ATOM 627 C CA . ASN A 1 85 ? -9.498 -11.221 13.679 1.00 90.94 85 ASN A CA 1
ATOM 628 C C . ASN A 1 85 ? -9.518 -9.751 13.209 1.00 90.94 85 ASN A C 1
ATOM 630 O O . ASN A 1 85 ? -9.334 -8.860 14.035 1.00 90.94 85 ASN A O 1
ATOM 634 N N . GLY A 1 86 ? -9.726 -9.475 11.921 1.00 92.25 86 GLY A N 1
ATOM 635 C CA . GLY A 1 86 ? -9.697 -8.138 11.327 1.00 92.25 86 GLY A CA 1
ATOM 636 C C . GLY A 1 86 ? -8.302 -7.606 10.998 1.00 92.25 86 GLY A C 1
ATOM 637 O O . GLY A 1 86 ? -8.182 -6.474 10.537 1.00 92.25 86 GLY A O 1
ATOM 638 N N . GLU A 1 87 ? -7.235 -8.374 11.225 1.00 94.81 87 GLU A N 1
ATOM 639 C CA . GLU A 1 87 ? -5.870 -7.930 10.929 1.00 94.81 87 GLU A CA 1
ATOM 640 C C . GLU A 1 87 ? -5.546 -7.995 9.438 1.00 94.81 87 GLU A C 1
ATOM 642 O O . GLU A 1 87 ? -6.003 -8.882 8.710 1.00 94.81 87 GLU A O 1
ATOM 647 N N . PHE A 1 88 ? -4.693 -7.076 9.000 1.00 93.81 88 PHE A N 1
ATOM 648 C CA . PHE A 1 88 ? -4.187 -7.022 7.640 1.00 93.81 88 PHE A CA 1
ATOM 649 C C . PHE A 1 88 ? -2.707 -6.639 7.615 1.00 93.81 88 PHE A C 1
ATOM 651 O O . PHE A 1 88 ? -2.211 -5.893 8.464 1.00 93.81 88 PHE A O 1
ATOM 658 N N . THR A 1 89 ? -1.996 -7.158 6.616 1.00 91.88 89 THR A N 1
ATOM 659 C CA . THR A 1 89 ? -0.627 -6.757 6.313 1.00 91.88 89 THR A CA 1
ATOM 660 C C . THR A 1 89 ? -0.452 -6.655 4.807 1.00 91.88 89 THR A C 1
ATOM 662 O O . THR A 1 89 ? -0.709 -7.614 4.086 1.00 91.88 89 THR A O 1
ATOM 665 N N . MET A 1 90 ? -0.046 -5.488 4.322 1.00 88.81 90 MET A N 1
ATOM 666 C CA . MET A 1 90 ? 0.151 -5.253 2.895 1.00 88.81 90 MET A CA 1
ATOM 667 C C . MET A 1 90 ? 1.533 -4.702 2.641 1.00 88.81 90 MET A C 1
ATOM 669 O O . MET A 1 90 ? 1.955 -3.742 3.277 1.00 88.81 90 MET A O 1
ATOM 673 N N . GLU A 1 91 ? 2.207 -5.256 1.649 1.00 83.69 91 GLU A N 1
ATOM 674 C CA . GLU A 1 91 ? 3.438 -4.685 1.131 1.00 83.69 91 GLU A CA 1
ATOM 675 C C . GLU A 1 91 ? 3.133 -3.909 -0.139 1.00 83.69 91 GLU A C 1
ATOM 677 O O . GLU A 1 91 ? 2.435 -4.389 -1.030 1.00 83.69 91 GLU A O 1
ATOM 682 N N . PHE A 1 92 ? 3.678 -2.710 -0.252 1.00 79.00 92 PHE A N 1
ATOM 683 C CA . PHE A 1 92 ? 3.708 -1.989 -1.507 1.00 79.00 92 PHE A CA 1
ATOM 684 C C . PHE A 1 92 ? 5.167 -1.795 -1.871 1.00 79.00 92 PHE A C 1
ATOM 686 O O . PHE A 1 92 ? 5.855 -0.938 -1.333 1.00 79.00 92 PHE A O 1
ATOM 693 N N . ALA A 1 93 ? 5.658 -2.641 -2.767 1.00 70.31 93 ALA A N 1
ATOM 694 C CA . ALA A 1 93 ? 6.921 -2.427 -3.439 1.00 70.31 93 ALA A CA 1
ATOM 695 C C . ALA A 1 93 ? 6.599 -2.051 -4.879 1.00 70.31 93 ALA A C 1
ATOM 697 O O . ALA A 1 93 ? 6.088 -2.867 -5.645 1.00 70.31 93 ALA A O 1
ATOM 698 N N . LYS A 1 94 ? 6.904 -0.814 -5.280 1.00 66.50 94 LYS A N 1
ATOM 699 C CA . LYS A 1 94 ? 7.023 -0.550 -6.711 1.00 66.50 94 LYS A CA 1
ATOM 700 C C . LYS A 1 94 ? 8.213 -1.386 -7.183 1.00 66.50 94 LYS A C 1
ATOM 702 O O . LYS A 1 94 ? 9.314 -1.202 -6.661 1.00 66.50 94 LYS A O 1
ATOM 707 N N . TYR A 1 95 ? 7.997 -2.327 -8.103 1.00 60.59 95 TYR A N 1
ATOM 708 C CA . TYR A 1 95 ? 9.093 -3.088 -8.705 1.00 60.59 95 TYR A CA 1
ATOM 709 C C . TYR A 1 95 ? 10.167 -2.107 -9.185 1.00 60.59 95 TYR A C 1
ATOM 711 O O . TYR A 1 95 ? 9.850 -1.075 -9.791 1.00 60.59 95 TYR A O 1
ATOM 719 N N . ALA A 1 96 ? 11.428 -2.383 -8.845 1.00 65.00 96 ALA A N 1
ATOM 720 C CA . ALA A 1 96 ? 12.540 -1.606 -9.370 1.00 65.00 96 ALA A CA 1
ATOM 721 C C . ALA A 1 96 ? 12.473 -1.642 -10.899 1.00 65.00 96 ALA A C 1
ATOM 723 O O . ALA A 1 96 ? 12.109 -2.664 -11.488 1.00 65.00 96 ALA A O 1
ATOM 724 N N . VAL A 1 97 ? 12.785 -0.520 -11.546 1.00 68.06 97 VAL A N 1
ATOM 725 C CA . VAL A 1 97 ? 12.883 -0.510 -13.005 1.00 68.06 97 VAL A CA 1
ATOM 726 C C . VAL A 1 97 ? 13.992 -1.490 -13.370 1.00 68.06 97 VAL A C 1
ATOM 728 O O . VAL A 1 97 ? 15.139 -1.297 -12.971 1.00 68.06 97 VAL A O 1
ATOM 731 N N . VAL A 1 98 ? 13.635 -2.567 -14.072 1.00 76.50 98 VAL A N 1
ATOM 732 C CA . VAL A 1 98 ? 14.598 -3.587 -14.492 1.00 76.50 98 VAL A CA 1
ATOM 733 C C . VAL A 1 98 ? 15.660 -2.902 -15.364 1.00 76.50 98 VAL A C 1
ATOM 735 O O . VAL A 1 98 ? 15.281 -2.187 -16.295 1.00 76.50 98 VAL A O 1
ATOM 738 N N . PRO A 1 99 ? 16.964 -3.067 -15.091 1.00 85.56 99 PRO A N 1
ATOM 739 C CA . PRO A 1 99 ? 18.030 -2.557 -15.951 1.00 85.56 99 PRO A CA 1
ATOM 740 C C . PRO A 1 99 ? 17.827 -2.946 -17.426 1.00 85.56 99 PRO A C 1
ATOM 742 O O . PRO A 1 99 ? 17.400 -4.061 -17.723 1.00 85.56 99 PRO A O 1
ATOM 745 N N . ARG A 1 100 ? 18.104 -2.026 -18.365 1.00 88.50 100 ARG A N 1
ATOM 746 C CA . ARG A 1 100 ? 17.793 -2.217 -19.800 1.00 88.50 100 ARG A CA 1
ATOM 747 C C . ARG A 1 100 ? 18.445 -3.461 -20.406 1.00 88.50 100 ARG A C 1
ATOM 749 O O . ARG A 1 100 ? 17.782 -4.176 -21.141 1.00 88.50 100 ARG A O 1
ATOM 756 N N . ASN A 1 101 ? 19.685 -3.758 -20.030 1.00 92.12 101 ASN A N 1
ATOM 757 C CA . ASN A 1 101 ? 20.394 -4.971 -20.444 1.00 92.12 101 ASN A CA 1
ATOM 758 C C . ASN A 1 101 ? 19.607 -6.250 -20.105 1.00 92.12 101 ASN A C 1
ATOM 760 O O . ASN A 1 101 ? 19.465 -7.132 -20.943 1.00 92.12 101 ASN A O 1
ATOM 764 N N . ILE A 1 102 ? 19.018 -6.320 -18.908 1.00 88.94 102 ILE A N 1
ATOM 765 C CA . ILE A 1 102 ? 18.206 -7.469 -18.489 1.00 88.94 102 ILE A CA 1
ATOM 766 C C . ILE A 1 102 ? 16.887 -7.508 -19.272 1.00 88.94 102 ILE A C 1
ATOM 768 O O . ILE A 1 102 ? 16.425 -8.583 -19.650 1.00 88.94 102 ILE A O 1
ATOM 772 N N . GLN A 1 103 ? 16.276 -6.352 -19.553 1.00 87.44 103 GLN A N 1
ATOM 773 C CA . GLN A 1 103 ? 15.066 -6.300 -20.382 1.00 87.44 103 GLN A CA 1
ATOM 774 C C . GLN A 1 103 ? 15.330 -6.842 -21.792 1.00 87.44 103 GLN A C 1
ATOM 776 O O . GLN A 1 103 ? 14.557 -7.659 -22.286 1.00 87.44 103 GLN A O 1
ATOM 781 N N . GLU A 1 104 ? 16.428 -6.420 -22.418 1.00 92.81 104 GLU A N 1
ATOM 782 C CA . GLU A 1 104 ? 16.825 -6.853 -23.761 1.00 92.81 104 GLU A CA 1
ATOM 783 C C . GLU A 1 104 ? 17.082 -8.365 -23.817 1.00 92.81 104 GLU A C 1
ATOM 785 O O . GLU A 1 104 ? 16.591 -9.044 -24.722 1.00 92.81 104 GLU A O 1
ATOM 790 N N . GLU A 1 105 ? 17.764 -8.923 -22.812 1.00 94.25 105 GLU A N 1
ATOM 791 C CA . GLU A 1 105 ? 17.968 -10.371 -22.689 1.00 94.25 105 GLU A CA 1
ATOM 792 C C . GLU A 1 105 ? 16.650 -11.145 -22.557 1.00 94.25 105 GLU A C 1
ATOM 794 O O . GLU A 1 105 ? 16.462 -12.175 -23.211 1.00 94.25 105 GLU A O 1
ATOM 799 N N . LEU A 1 106 ? 15.720 -10.659 -21.729 1.00 91.88 106 LEU A N 1
ATOM 800 C CA . LEU A 1 106 ? 14.410 -11.288 -21.542 1.00 91.88 106 LEU A CA 1
ATOM 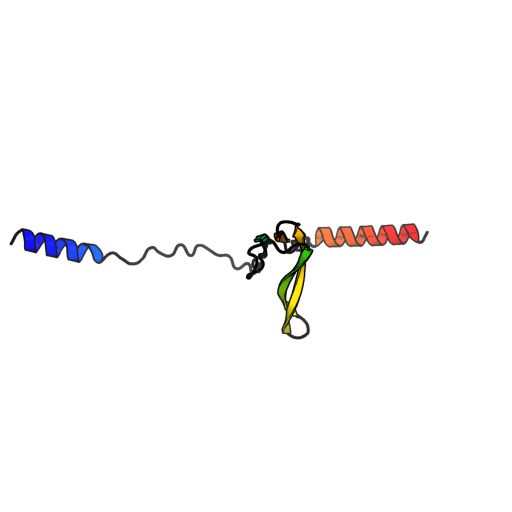801 C C . LEU A 1 106 ? 13.583 -11.265 -22.832 1.00 91.88 106 LEU A C 1
ATOM 803 O O . LEU A 1 106 ? 12.967 -12.272 -23.185 1.00 91.88 106 LEU A O 1
ATOM 807 N N . VAL A 1 107 ? 13.603 -10.144 -23.558 1.00 92.75 107 VAL A N 1
ATOM 808 C CA . VAL A 1 107 ? 12.932 -10.016 -24.858 1.00 92.75 107 VAL A CA 1
ATOM 809 C C . VAL A 1 107 ? 13.524 -11.002 -25.860 1.00 92.75 107 VAL A C 1
ATOM 811 O O . VAL A 1 107 ? 12.774 -11.713 -26.528 1.00 92.75 107 VAL A O 1
ATOM 814 N N . LYS A 1 108 ? 14.854 -11.101 -25.935 1.00 95.62 108 LYS A N 1
ATOM 815 C CA . LYS A 1 108 ? 15.525 -12.031 -26.846 1.00 95.62 108 LYS A CA 1
ATOM 816 C C . LYS A 1 108 ? 15.154 -13.488 -26.549 1.00 95.62 108 LYS A C 1
ATOM 818 O O . LYS A 1 108 ? 14.732 -14.198 -27.459 1.00 95.62 108 LYS A O 1
ATOM 823 N N . LYS A 1 109 ? 15.199 -13.901 -25.277 1.00 95.19 109 LYS A N 1
ATOM 824 C CA . LYS A 1 109 ? 14.782 -15.250 -24.846 1.00 95.19 109 LYS A CA 1
ATOM 825 C C . LYS A 1 109 ? 13.333 -15.562 -25.219 1.00 95.19 109 LYS A C 1
ATOM 827 O O . LYS A 1 109 ? 13.024 -16.681 -25.623 1.00 95.19 109 LYS A O 1
ATOM 832 N N . TYR A 1 110 ? 12.436 -14.586 -25.095 1.00 93.69 110 TYR A N 1
ATOM 833 C CA . TYR A 1 110 ? 11.034 -14.767 -25.466 1.00 93.69 110 TYR A CA 1
ATOM 834 C C . TYR A 1 110 ? 10.856 -14.984 -26.976 1.00 93.69 110 TYR A C 1
ATOM 836 O O . TYR A 1 110 ? 10.113 -15.875 -27.386 1.00 93.69 110 TYR A O 1
ATOM 844 N N . GLN A 1 111 ? 11.576 -14.225 -27.805 1.00 93.62 111 GLN A N 1
ATOM 845 C CA . GLN A 1 111 ? 11.547 -14.391 -29.262 1.00 93.62 111 GLN A CA 1
ATOM 846 C C . GLN A 1 111 ? 12.112 -15.748 -29.701 1.00 93.62 111 GLN A C 1
ATOM 848 O O . GLN A 1 111 ? 11.535 -16.405 -30.564 1.00 93.62 111 GLN A O 1
ATOM 853 N N . GLU A 1 112 ? 13.201 -16.201 -29.076 1.00 94.94 112 GLU A N 1
ATOM 854 C CA . GLU A 1 112 ? 13.783 -17.525 -29.327 1.00 94.94 112 GLU A CA 1
ATOM 855 C C . GLU A 1 112 ? 12.799 -18.648 -28.977 1.00 94.94 112 GLU A C 1
ATOM 857 O O . GLU A 1 112 ? 12.620 -19.578 -29.764 1.00 94.94 112 GLU A O 1
ATOM 862 N N . LYS A 1 113 ? 12.093 -18.529 -27.843 1.00 94.81 113 LYS A N 1
ATOM 863 C CA . LYS A 1 113 ? 11.048 -19.482 -27.448 1.00 94.81 113 LYS A CA 1
ATOM 864 C C . LYS A 1 113 ? 9.901 -19.527 -28.462 1.00 94.81 113 LYS A C 1
ATOM 866 O O . LYS A 1 113 ? 9.508 -20.610 -28.881 1.00 94.81 113 LYS A O 1
ATOM 871 N N . LEU A 1 114 ? 9.400 -18.369 -28.896 1.00 94.19 114 LEU A N 1
ATOM 872 C CA . LEU A 1 114 ? 8.353 -18.299 -29.921 1.00 94.19 114 LEU A CA 1
ATOM 873 C C . LEU A 1 114 ? 8.806 -18.893 -31.259 1.00 94.19 114 LEU A C 1
ATOM 875 O O . LEU A 1 114 ? 8.007 -19.507 -31.956 1.00 94.19 114 LEU A O 1
ATOM 879 N N . ALA A 1 115 ? 10.071 -18.705 -31.637 1.00 93.12 115 ALA A N 1
ATOM 880 C CA . ALA A 1 115 ? 10.622 -19.283 -32.857 1.00 93.12 115 ALA A CA 1
ATOM 881 C C . ALA A 1 115 ? 10.776 -20.810 -32.762 1.00 93.12 115 ALA A C 1
ATOM 883 O O . ALA A 1 115 ? 10.621 -21.491 -33.772 1.00 93.12 115 ALA A O 1
ATOM 884 N N . ALA A 1 116 ? 11.059 -21.339 -31.569 1.00 92.44 116 ALA A N 1
ATOM 885 C CA . ALA A 1 116 ? 11.118 -22.774 -31.311 1.00 92.44 116 ALA A CA 1
ATOM 886 C C . ALA A 1 116 ? 9.725 -23.425 -31.287 1.00 92.44 116 ALA A C 1
ATOM 888 O O . ALA A 1 116 ? 9.575 -24.517 -31.810 1.00 92.44 116 ALA A O 1
ATOM 889 N N . GLU A 1 117 ? 8.705 -22.751 -30.744 1.00 89.44 117 GLU A N 1
ATOM 890 C CA . GLU A 1 117 ? 7.311 -23.236 -30.751 1.00 89.44 117 GLU A CA 1
ATOM 891 C C . GLU A 1 117 ? 6.651 -23.183 -32.142 1.00 89.44 117 GLU A C 1
ATOM 893 O O . GLU A 1 117 ? 5.637 -23.836 -32.371 1.00 89.44 117 GLU A O 1
ATOM 898 N N . ARG A 1 1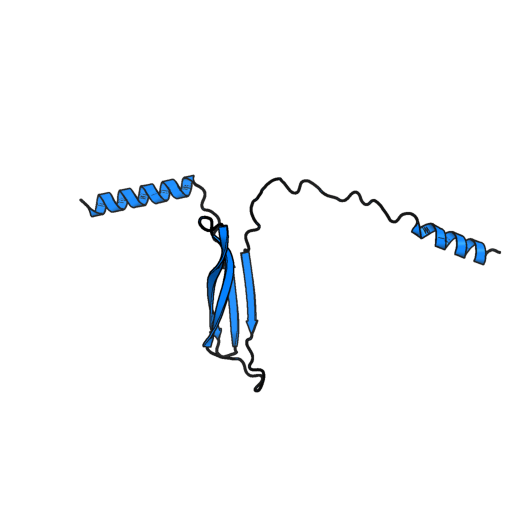18 ? 7.199 -22.391 -33.074 1.00 84.50 118 ARG A N 1
ATOM 899 C CA . ARG A 1 118 ? 6.717 -22.280 -34.464 1.00 84.50 118 ARG A CA 1
ATOM 900 C C . ARG A 1 118 ? 7.413 -23.234 -35.444 1.00 84.50 118 ARG A C 1
ATOM 902 O O . ARG A 1 118 ? 7.100 -23.177 -36.633 1.00 84.50 118 ARG A O 1
ATOM 909 N N . LYS A 1 119 ? 8.372 -24.035 -34.981 1.00 65.56 119 LYS A N 1
ATOM 910 C CA . LYS A 1 119 ? 9.063 -25.066 -35.765 1.00 65.56 119 LYS A CA 1
ATOM 911 C C . LYS A 1 119 ? 8.573 -26.445 -35.359 1.00 65.56 119 LYS A C 1
ATOM 913 O O . LYS A 1 119 ? 8.521 -27.299 -36.267 1.00 65.56 119 LYS A O 1
#

pLDDT: mean 79.4, std 14.71, range [46.75, 95.62]

Sequence (119 aa):
MRNLLVAFTLLFLNLIADAQPGMGGNRGAGSGGQQMTGRMYGKLIDSKTGKGVEFASIQLLQNKLDTVTKTRKDIVVNGMLTKANGEFTMEFAKYAVVPRNIQEELVKKYQEKLAAERK

Foldseek 3Di:
DVVVVVVVVVVVVPVPPDDPPPPPPDPDPDPPPPFPWDKDKDFDADPPPRFTDFFDKDWDWDFDQDPPVRDTDTDTQDMDTAHNRRIDMDTRGPPDDPPVVVVVVVVVVVVVVVVVVVD

Secondary structure (DSSP, 8-state):
-HHHHHHHHHHHTTS-------------S-------EEEEEEE-B-TTT--B-TT-EEEEEEEEE-TTT-SEEEEEEEEEEPPTTSEEEEEEEPPP---HHHHHHHHHHHHHHHHHHT-